Protein AF-A0A8X6M4N9-F1 (afdb_monomer)

Mean predicted aligned error: 11.43 Å

Secondary structure (DSSP, 8-state):
----HHHHHTTS------TTSS-TTHHHHHHHHH-S-HHHHHHHHHHHHHHHHHHH-TTS---SSPPHHHHHHHHHHHHHHHHHHHHHHHTT-

Sequence (93 aa):
MITSDRDYLKELKPPADVLLTSCKFVLIDDLLKCSNNYTKLLHILSYIFRFIKNCRNPSVKGSGQLHYSEVNEAELWLIKNLQTSALRKKSML

Structure (mmCIF, N/CA/C/O backbone):
data_AF-A0A8X6M4N9-F1
#
_entry.id   AF-A0A8X6M4N9-F1
#
loop_
_atom_site.group_PDB
_atom_site.id
_atom_site.type_symbol
_atom_site.label_atom_id
_atom_site.label_alt_id
_atom_site.label_comp_id
_atom_site.label_asym_id
_atom_site.label_entity_id
_atom_site.label_seq_id
_atom_site.pdbx_PDB_ins_code
_atom_site.Cartn_x
_atom_site.Cartn_y
_atom_site.Cartn_z
_atom_site.occupancy
_atom_site.B_iso_or_equiv
_atom_site.auth_seq_id
_atom_site.auth_comp_id
_atom_site.auth_asym_id
_atom_site.auth_atom_id
_atom_site.pdbx_PDB_model_num
ATOM 1 N N . MET A 1 1 ? 4.810 -12.610 -46.030 1.00 47.59 1 MET A N 1
ATOM 2 C CA . MET A 1 1 ? 4.111 -11.450 -45.440 1.00 47.59 1 MET A CA 1
ATOM 3 C C . MET A 1 1 ? 4.603 -11.306 -44.015 1.00 47.59 1 MET A C 1
ATOM 5 O O . MET A 1 1 ? 4.281 -12.154 -43.199 1.00 47.59 1 MET A O 1
ATOM 9 N N . ILE A 1 2 ? 5.459 -10.321 -43.748 1.00 54.66 2 ILE A N 1
ATOM 10 C CA . ILE A 1 2 ? 5.874 -9.987 -42.381 1.00 54.66 2 ILE A CA 1
ATOM 11 C C . ILE A 1 2 ? 4.878 -8.926 -41.930 1.00 54.66 2 ILE A C 1
ATOM 13 O O . ILE A 1 2 ? 4.900 -7.810 -42.448 1.00 54.66 2 ILE A O 1
ATOM 17 N N . THR A 1 3 ? 3.939 -9.297 -41.066 1.00 58.72 3 THR A N 1
ATOM 18 C CA . THR A 1 3 ? 3.094 -8.325 -40.372 1.00 58.72 3 THR A CA 1
ATOM 19 C C . THR A 1 3 ? 4.028 -7.436 -39.557 1.00 58.72 3 THR A C 1
ATOM 21 O O . THR A 1 3 ? 4.787 -7.914 -38.719 1.00 58.72 3 THR A O 1
ATOM 24 N N . SER A 1 4 ? 4.079 -6.147 -39.898 1.00 73.88 4 SER A N 1
ATOM 25 C CA . SER A 1 4 ? 4.939 -5.190 -39.204 1.00 73.88 4 SER A CA 1
ATOM 26 C C . SER A 1 4 ? 4.436 -5.048 -37.771 1.00 73.88 4 SER A C 1
ATOM 28 O O . SER A 1 4 ? 3.234 -4.895 -37.571 1.00 73.88 4 SER A O 1
ATOM 30 N N . ASP A 1 5 ? 5.338 -5.013 -36.786 1.00 74.81 5 ASP A N 1
ATOM 31 C CA . ASP A 1 5 ? 5.012 -4.777 -35.365 1.00 74.81 5 ASP A CA 1
ATOM 32 C C . ASP A 1 5 ? 4.056 -3.586 -35.143 1.00 74.81 5 ASP A C 1
ATOM 34 O O . ASP A 1 5 ? 3.285 -3.550 -34.186 1.00 74.81 5 ASP A O 1
ATOM 38 N N . ARG A 1 6 ? 4.045 -2.626 -36.079 1.00 75.19 6 ARG A N 1
ATOM 39 C CA . ARG A 1 6 ? 3.116 -1.490 -36.108 1.00 75.19 6 ARG A CA 1
ATOM 40 C C . ARG A 1 6 ? 1.640 -1.861 -36.161 1.00 75.19 6 ARG A C 1
ATOM 42 O O . ARG A 1 6 ? 0.833 -1.073 -35.674 1.00 75.19 6 ARG A O 1
ATOM 49 N N . ASP A 1 7 ? 1.275 -2.986 -36.759 1.00 80.06 7 ASP A N 1
ATOM 50 C CA . ASP A 1 7 ? -0.125 -3.397 -36.836 1.00 80.06 7 ASP A CA 1
ATOM 51 C C . ASP A 1 7 ? -0.610 -3.952 -35.490 1.00 80.06 7 ASP A C 1
ATOM 53 O O . ASP A 1 7 ? -1.708 -3.607 -35.061 1.00 80.06 7 ASP A O 1
ATOM 57 N N . TYR A 1 8 ? 0.256 -4.647 -34.745 1.00 74.62 8 TYR A N 1
ATOM 58 C CA . TYR A 1 8 ? -0.030 -5.126 -33.385 1.00 74.62 8 TYR A CA 1
ATOM 59 C C . TYR A 1 8 ? -0.149 -3.991 -32.361 1.00 74.62 8 TYR A C 1
ATOM 61 O O . TYR A 1 8 ? -0.951 -4.058 -31.431 1.00 74.62 8 TYR A O 1
ATOM 69 N N . LEU A 1 9 ? 0.609 -2.904 -32.536 1.00 75.19 9 LEU A N 1
ATOM 70 C CA . LEU A 1 9 ? 0.541 -1.743 -31.642 1.00 75.19 9 LEU A CA 1
ATOM 71 C C . LEU A 1 9 ? -0.808 -1.009 -31.703 1.00 75.19 9 LEU A C 1
ATOM 73 O O . LEU A 1 9 ? -1.170 -0.338 -30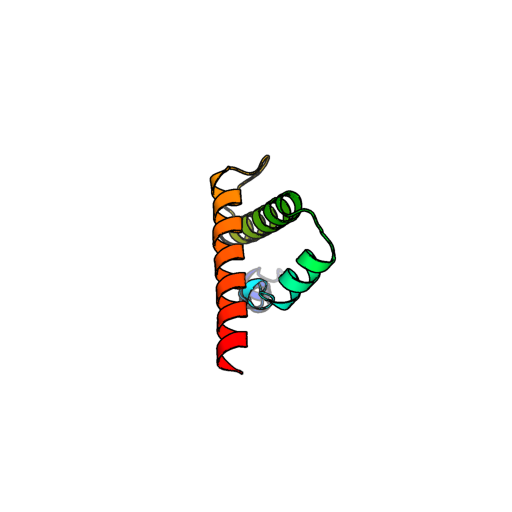.740 1.00 75.19 9 LEU A O 1
ATOM 77 N N . LYS A 1 10 ? -1.566 -1.150 -32.799 1.00 79.19 10 LYS A N 1
ATOM 78 C CA . LYS A 1 10 ? -2.914 -0.566 -32.933 1.00 79.19 10 LYS A CA 1
ATOM 79 C C . LYS A 1 10 ? -3.960 -1.317 -32.105 1.00 79.19 10 LYS A C 1
ATOM 81 O O . LYS A 1 10 ? -4.988 -0.741 -31.766 1.00 79.19 10 LYS A O 1
ATOM 86 N N . GLU A 1 11 ? -3.699 -2.582 -31.777 1.00 79.38 11 GLU A N 1
ATOM 87 C CA . GLU A 1 11 ? -4.560 -3.421 -30.932 1.00 79.38 11 GLU A CA 1
ATOM 88 C C . GLU A 1 11 ? -4.274 -3.237 -29.438 1.00 79.38 11 GLU A C 1
ATOM 90 O O . GLU A 1 11 ? -5.055 -3.674 -28.584 1.00 79.38 11 GLU A O 1
ATOM 95 N N . LEU A 1 12 ? -3.160 -2.579 -29.101 1.00 75.44 12 LEU A N 1
ATOM 96 C CA . LEU A 1 12 ? -2.804 -2.303 -27.724 1.00 75.44 12 LEU A CA 1
ATOM 97 C C . LEU A 1 12 ? -3.826 -1.324 -27.143 1.00 75.44 12 LEU A C 1
ATOM 99 O O . LEU A 1 12 ? -3.844 -0.136 -27.470 1.00 75.44 12 LEU A O 1
ATOM 103 N N . LYS A 1 13 ? -4.694 -1.833 -26.262 1.00 72.06 13 LYS A N 1
ATOM 104 C CA . LYS A 1 13 ? -5.589 -0.981 -25.476 1.00 72.06 13 LYS A CA 1
ATOM 105 C C . LYS A 1 13 ? -4.740 0.092 -24.788 1.00 72.06 13 LYS A C 1
ATOM 107 O O . LYS A 1 13 ? -3.672 -0.248 -24.266 1.00 72.06 13 LYS A O 1
ATOM 112 N N . PRO A 1 14 ? -5.193 1.361 -24.771 1.00 65.62 14 PRO A N 1
ATOM 113 C CA . PRO A 1 14 ? -4.486 2.400 -24.041 1.00 65.62 14 PRO A CA 1
ATOM 114 C C . PRO A 1 14 ? -4.253 1.899 -22.615 1.00 65.62 14 PRO A C 1
ATOM 116 O O . PRO A 1 14 ? -5.122 1.186 -22.098 1.00 65.62 14 PRO A O 1
ATOM 119 N N . PRO A 1 15 ? -3.096 2.207 -22.002 1.00 57.44 15 PRO A N 1
ATOM 120 C CA . PRO A 1 15 ? -2.818 1.805 -20.637 1.00 57.44 15 PRO A CA 1
ATOM 121 C C . PRO A 1 15 ? -3.952 2.346 -19.775 1.00 57.44 15 PRO A C 1
ATOM 123 O O . PRO A 1 15 ? -4.024 3.538 -19.489 1.00 57.44 15 PRO A O 1
ATOM 126 N N . ALA A 1 16 ? -4.895 1.470 -19.437 1.00 53.97 16 ALA A N 1
ATOM 127 C CA . ALA A 1 16 ? -5.914 1.792 -18.473 1.00 53.97 16 ALA A CA 1
ATOM 128 C C . ALA A 1 16 ? -5.130 2.074 -17.202 1.00 53.97 16 ALA A C 1
ATOM 130 O O . ALA A 1 16 ? -4.335 1.223 -16.786 1.00 53.97 16 ALA A O 1
ATOM 131 N N . ASP A 1 17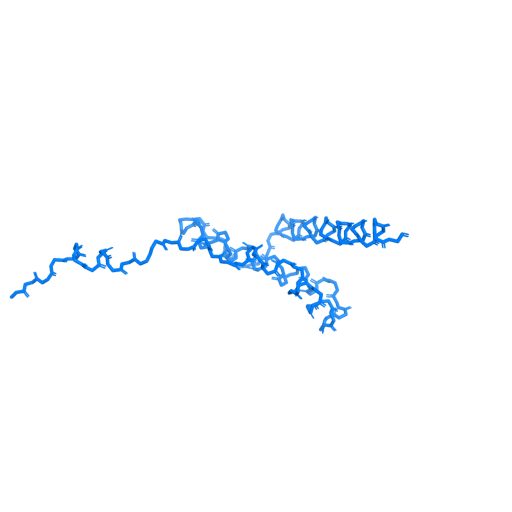 ? -5.298 3.269 -16.635 1.00 50.88 17 ASP A N 1
ATOM 132 C CA . ASP A 1 17 ? -4.803 3.554 -15.298 1.00 50.88 17 ASP A CA 1
ATOM 133 C C . ASP A 1 17 ? -5.212 2.369 -14.435 1.00 50.88 17 ASP A C 1
ATOM 135 O O . ASP A 1 17 ? -6.404 2.115 -14.253 1.00 50.88 17 ASP A O 1
ATOM 139 N N . VAL A 1 18 ? -4.222 1.568 -14.031 1.00 51.06 18 VAL A N 1
ATOM 140 C CA . VAL A 1 18 ? -4.449 0.307 -13.336 1.00 51.06 18 VAL A CA 1
ATOM 141 C C . VAL A 1 18 ? -5.378 0.628 -12.175 1.00 51.06 18 VAL A C 1
ATOM 143 O O . VAL A 1 18 ? -5.009 1.358 -11.252 1.00 51.06 18 VAL A O 1
ATOM 146 N N . LEU A 1 19 ? -6.610 0.124 -12.283 1.00 50.22 19 LEU A N 1
ATOM 147 C CA . LEU A 1 19 ? -7.795 0.465 -11.493 1.00 50.22 19 LEU A CA 1
ATOM 148 C C . LEU A 1 19 ? -7.687 -0.050 -10.044 1.00 50.22 19 LEU A C 1
ATOM 150 O O . LEU A 1 19 ? -8.664 -0.454 -9.429 1.00 50.22 19 LEU A O 1
ATOM 154 N N . LEU A 1 20 ? -6.492 -0.055 -9.460 1.00 50.81 20 LEU A N 1
ATOM 155 C CA . LEU A 1 20 ? -6.282 -0.305 -8.038 1.00 50.81 20 LEU A CA 1
ATOM 156 C C . LEU A 1 20 ? -6.695 0.911 -7.194 1.00 50.81 20 LEU A C 1
ATOM 158 O O . LEU A 1 20 ? -7.000 0.773 -6.013 1.00 50.81 20 LEU A O 1
ATOM 162 N N . THR A 1 21 ? -6.772 2.105 -7.791 1.00 47.00 21 THR A N 1
ATOM 163 C CA . THR A 1 21 ? -7.173 3.345 -7.107 1.00 47.00 21 THR A CA 1
ATOM 164 C C . THR A 1 21 ? -8.685 3.528 -6.948 1.00 47.00 21 THR A C 1
ATOM 166 O O . THR A 1 21 ? -9.075 4.375 -6.144 1.00 47.00 21 THR A O 1
ATOM 169 N N . SER A 1 22 ? -9.536 2.763 -7.640 1.00 48.31 22 SER A N 1
ATOM 170 C CA . SER A 1 22 ? -10.997 2.812 -7.430 1.00 48.31 22 SER A CA 1
ATOM 171 C C . SER A 1 22 ? -11.483 1.840 -6.349 1.00 48.31 22 SER A C 1
ATOM 173 O O . SER A 1 22 ? -12.544 2.054 -5.772 1.00 48.31 22 SER A O 1
ATOM 175 N N . CYS A 1 23 ? -10.682 0.838 -5.974 1.00 50.22 23 CYS A N 1
ATOM 176 C CA . CYS A 1 23 ? -11.018 -0.144 -4.931 1.00 50.22 23 CYS A CA 1
ATOM 177 C C . CYS A 1 23 ? -10.665 0.320 -3.503 1.00 50.22 23 CYS A C 1
ATOM 179 O O . CYS A 1 23 ? -10.407 -0.501 -2.627 1.00 50.22 23 CYS A O 1
ATOM 181 N N . LYS A 1 24 ? -10.614 1.634 -3.245 1.00 61.44 24 LYS A N 1
ATOM 182 C CA . LYS A 1 24 ? -9.971 2.178 -2.034 1.00 61.44 24 LYS A CA 1
ATOM 183 C C . LYS A 1 24 ? -10.656 1.831 -0.716 1.00 61.44 24 LYS A C 1
ATOM 185 O O . LYS A 1 24 ? -9.953 1.687 0.266 1.00 61.44 24 LYS A O 1
ATOM 190 N N . PHE A 1 25 ? -11.982 1.722 -0.661 1.00 59.09 25 PHE A N 1
ATOM 191 C CA . PHE A 1 25 ? -12.680 1.534 0.622 1.00 59.09 25 PHE A CA 1
ATOM 192 C C . PHE A 1 25 ? -13.080 0.084 0.882 1.00 59.09 25 PHE A C 1
ATOM 194 O O . PHE A 1 25 ? -12.788 -0.434 1.953 1.00 59.09 25 PHE A O 1
ATOM 201 N N . VAL A 1 26 ? -13.670 -0.588 -0.112 1.00 65.19 26 VAL A N 1
ATOM 202 C CA . VAL A 1 26 ? -14.134 -1.981 0.029 1.00 65.19 26 VAL A CA 1
ATOM 203 C C . VAL A 1 26 ? -12.968 -2.911 0.372 1.00 65.19 26 VAL A C 1
ATOM 205 O O . VAL A 1 26 ? -13.050 -3.692 1.310 1.00 65.19 26 VAL A O 1
ATOM 208 N N . LEU A 1 27 ? -11.832 -2.741 -0.309 1.00 69.00 27 LEU A N 1
ATOM 209 C CA . LEU A 1 27 ? -10.656 -3.581 -0.102 1.00 69.00 27 LEU A CA 1
ATOM 210 C C . LEU A 1 27 ? -10.018 -3.373 1.285 1.00 69.00 27 LEU A C 1
ATOM 212 O O . LEU A 1 27 ? -9.526 -4.334 1.867 1.00 69.00 27 LEU A O 1
ATOM 216 N N . ILE A 1 28 ? -10.050 -2.154 1.844 1.00 68.38 28 ILE A N 1
ATOM 217 C CA . ILE A 1 28 ? -9.547 -1.898 3.207 1.00 68.38 28 ILE A CA 1
ATOM 218 C C . ILE A 1 28 ? -10.479 -2.509 4.248 1.00 68.38 28 ILE A C 1
ATOM 220 O O . ILE A 1 28 ? -9.994 -3.174 5.160 1.00 68.38 28 ILE A O 1
ATOM 224 N N . ASP A 1 29 ? -11.790 -2.281 4.133 1.00 72.88 29 ASP A N 1
ATOM 225 C CA . ASP A 1 29 ? -12.757 -2.803 5.102 1.00 72.88 29 ASP A CA 1
ATOM 226 C C . ASP A 1 29 ? -12.701 -4.336 5.143 1.00 72.88 29 ASP A C 1
ATOM 228 O O . ASP A 1 29 ? -12.761 -4.927 6.220 1.00 72.88 29 ASP A O 1
ATOM 232 N N . ASP A 1 30 ? -12.514 -4.984 3.994 1.00 75.94 30 ASP A N 1
ATOM 233 C CA . ASP A 1 30 ? -12.382 -6.438 3.918 1.00 75.94 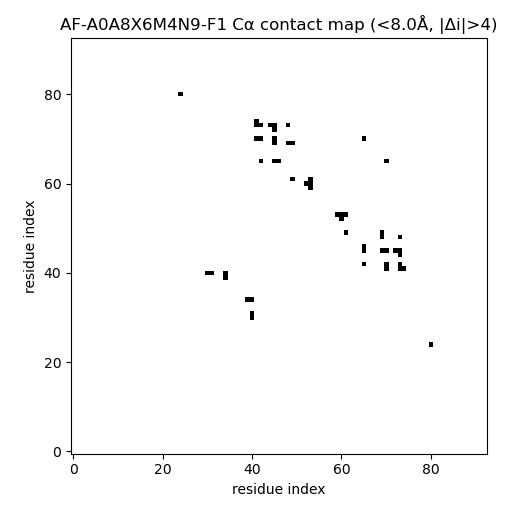30 ASP A CA 1
ATOM 234 C C . ASP A 1 30 ? -11.025 -6.930 4.445 1.00 75.94 30 ASP A C 1
ATOM 236 O O . ASP A 1 30 ? -10.980 -7.892 5.212 1.00 75.94 30 ASP A O 1
ATOM 240 N N . LEU A 1 31 ? -9.921 -6.231 4.156 1.00 71.44 31 LEU A N 1
ATOM 241 C CA . LEU A 1 31 ? -8.614 -6.552 4.743 1.00 71.44 31 LEU A CA 1
ATOM 242 C C . LEU A 1 31 ? -8.592 -6.393 6.274 1.00 71.44 31 LEU A C 1
ATOM 244 O O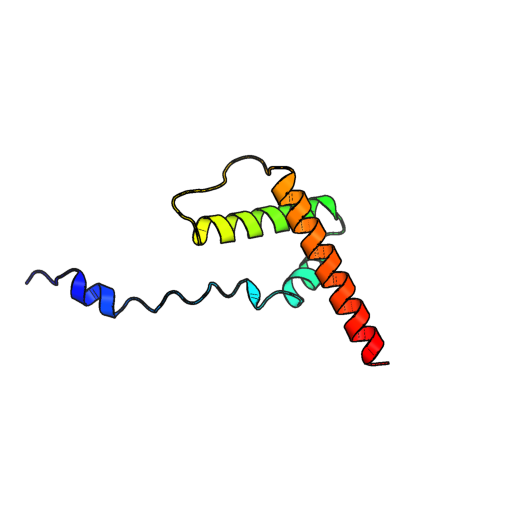 . LEU A 1 31 ? -8.001 -7.227 6.964 1.00 71.44 31 LEU A O 1
ATOM 248 N N . LEU A 1 32 ? -9.235 -5.349 6.808 1.00 70.75 32 LEU A N 1
ATOM 249 C CA . LEU A 1 32 ? -9.365 -5.112 8.250 1.00 70.75 32 LEU A CA 1
ATOM 250 C C . LEU A 1 32 ? -10.213 -6.192 8.929 1.00 70.75 32 LEU A C 1
ATOM 252 O O . LEU A 1 32 ? -9.889 -6.609 10.038 1.00 70.75 32 LEU A O 1
ATOM 256 N N . LYS A 1 33 ? -11.265 -6.685 8.263 1.00 72.88 33 LYS A N 1
ATOM 257 C CA . LYS A 1 33 ? -12.070 -7.812 8.765 1.00 72.88 33 LYS A CA 1
ATOM 258 C C . LYS A 1 33 ? -11.287 -9.126 8.769 1.00 72.88 33 LYS A C 1
ATOM 260 O O . LYS A 1 33 ? -11.477 -9.938 9.669 1.00 72.88 33 LYS A O 1
ATOM 265 N N . CYS A 1 34 ? -10.424 -9.349 7.777 1.00 68.50 34 CYS A N 1
ATOM 266 C CA . CYS A 1 34 ? -9.649 -10.586 7.664 1.00 68.50 34 CYS A CA 1
ATOM 267 C C . CYS A 1 34 ? -8.422 -10.632 8.590 1.00 68.50 34 CYS A C 1
ATOM 269 O O . CYS A 1 34 ? -7.990 -11.722 8.966 1.00 68.50 34 CYS A O 1
ATOM 271 N N . SER A 1 35 ? -7.834 -9.484 8.947 1.00 66.50 35 SER A N 1
ATOM 272 C CA . SER A 1 35 ? -6.600 -9.419 9.738 1.00 66.50 35 SER A CA 1
ATOM 273 C C . SER A 1 35 ? -6.762 -8.551 10.982 1.00 66.50 35 SER A C 1
ATOM 275 O O . SER A 1 35 ? -6.750 -7.328 10.903 1.00 66.50 35 SER A O 1
ATOM 277 N N . ASN A 1 36 ? -6.746 -9.182 12.160 1.00 68.69 36 ASN A N 1
ATOM 278 C CA . ASN A 1 36 ? -6.633 -8.477 13.444 1.00 68.69 36 ASN A CA 1
ATOM 279 C C . ASN A 1 36 ? -5.192 -8.003 13.751 1.00 68.69 36 ASN A C 1
ATOM 281 O O . ASN A 1 36 ? -4.856 -7.669 14.883 1.00 68.69 36 ASN A O 1
ATOM 285 N N . ASN A 1 37 ? -4.288 -8.038 12.767 1.00 85.75 37 ASN A N 1
ATOM 286 C CA . ASN A 1 37 ? -2.901 -7.625 12.943 1.00 85.75 37 ASN A CA 1
ATOM 287 C C . ASN A 1 37 ? -2.594 -6.413 12.061 1.00 85.75 37 ASN A C 1
ATOM 289 O O . ASN A 1 37 ? -2.388 -6.536 10.850 1.00 85.75 37 ASN A O 1
ATOM 293 N N . TYR A 1 38 ? -2.534 -5.251 12.711 1.00 83.31 38 TYR A N 1
ATOM 294 C CA . TYR A 1 38 ? -2.227 -3.964 12.095 1.00 83.31 38 TYR A CA 1
ATOM 295 C C . TYR A 1 38 ? -0.873 -3.967 11.370 1.00 83.31 38 TYR A C 1
ATOM 297 O O . TYR A 1 38 ? -0.771 -3.529 10.229 1.00 83.31 38 TYR A O 1
ATOM 305 N N . THR A 1 39 ? 0.162 -4.548 11.978 1.00 88.00 39 THR A N 1
ATOM 306 C CA . THR A 1 39 ? 1.502 -4.622 11.381 1.00 88.00 39 THR A CA 1
ATOM 307 C C . THR A 1 39 ? 1.523 -5.474 10.110 1.00 88.00 39 THR A C 1
ATOM 309 O O . THR A 1 39 ? 2.183 -5.119 9.135 1.00 88.00 39 THR A O 1
ATOM 312 N N . LYS A 1 40 ? 0.794 -6.597 10.078 1.00 87.25 40 LYS A N 1
ATOM 313 C CA . LYS A 1 40 ? 0.663 -7.419 8.861 1.00 87.25 40 LYS A CA 1
ATOM 314 C C . LYS A 1 40 ? -0.081 -6.664 7.763 1.00 87.25 40 LYS A C 1
ATOM 316 O O . LYS A 1 40 ? 0.344 -6.708 6.612 1.00 87.25 40 LYS A O 1
ATOM 321 N N . LEU A 1 41 ? -1.148 -5.953 8.127 1.00 86.12 41 LEU A N 1
ATOM 322 C CA . LEU A 1 41 ? -1.909 -5.123 7.198 1.00 86.12 41 LEU A CA 1
ATOM 323 C C . LEU A 1 41 ? -1.023 -4.051 6.557 1.00 86.12 41 LEU A C 1
ATOM 325 O O . LEU A 1 41 ? -1.028 -3.921 5.335 1.00 86.12 41 LEU A O 1
ATOM 329 N N . LEU A 1 42 ? -0.234 -3.334 7.363 1.00 89.38 42 LEU A N 1
ATOM 330 C CA . LEU A 1 42 ? 0.696 -2.320 6.867 1.00 89.38 42 LEU A CA 1
ATOM 331 C C . LEU A 1 42 ? 1.678 -2.904 5.856 1.00 89.38 42 LEU A C 1
ATOM 333 O O . LEU A 1 42 ? 1.803 -2.367 4.761 1.00 89.38 42 LEU A O 1
ATOM 337 N N . HIS A 1 43 ? 2.309 -4.038 6.171 1.00 92.00 43 HIS A N 1
ATOM 338 C CA . HIS A 1 43 ? 3.235 -4.678 5.237 1.00 92.00 43 HIS A CA 1
ATOM 339 C C . HIS A 1 43 ? 2.557 -5.082 3.920 1.00 92.00 43 HIS A C 1
ATOM 341 O O . HIS A 1 43 ? 3.123 -4.842 2.854 1.00 92.00 43 HIS A O 1
ATOM 347 N N . ILE A 1 44 ? 1.344 -5.649 3.966 1.00 89.31 44 ILE A N 1
ATOM 348 C CA . ILE A 1 44 ? 0.574 -5.984 2.755 1.00 89.31 44 ILE A CA 1
ATOM 349 C C . ILE A 1 44 ? 0.334 -4.723 1.916 1.00 89.31 44 ILE A C 1
ATOM 351 O O . ILE A 1 44 ? 0.612 -4.716 0.716 1.00 89.31 44 ILE A O 1
ATOM 355 N N . LEU A 1 45 ? -0.130 -3.643 2.548 1.00 88.00 45 LEU A N 1
ATOM 356 C CA . LEU A 1 45 ? -0.408 -2.376 1.876 1.00 88.00 45 LEU A CA 1
ATOM 357 C C . LEU A 1 45 ? 0.856 -1.776 1.241 1.00 88.00 45 LEU A C 1
ATOM 359 O O . LEU A 1 45 ? 0.826 -1.345 0.088 1.00 88.00 45 LEU A O 1
ATOM 363 N N . SER A 1 46 ? 1.983 -1.807 1.954 1.00 92.62 46 SER A N 1
ATOM 364 C CA . SER A 1 46 ? 3.275 -1.335 1.454 1.00 92.62 46 SER A CA 1
ATOM 365 C C . SER A 1 46 ? 3.745 -2.124 0.234 1.00 92.62 46 SER A C 1
ATOM 367 O O . SER A 1 46 ? 4.201 -1.526 -0.743 1.00 92.62 46 SER A O 1
ATOM 369 N N . TYR A 1 47 ? 3.592 -3.453 0.234 1.00 92.88 47 TYR A N 1
ATOM 370 C CA . TYR A 1 47 ? 3.919 -4.269 -0.938 1.00 92.88 47 TYR A CA 1
ATOM 371 C C . TYR A 1 47 ? 3.009 -3.964 -2.132 1.00 92.88 47 TYR A C 1
ATOM 373 O O . TYR A 1 47 ? 3.500 -3.908 -3.260 1.00 92.88 47 TYR A O 1
ATOM 381 N N . ILE A 1 48 ? 1.719 -3.695 -1.904 1.00 89.25 48 ILE A N 1
ATOM 382 C CA . ILE A 1 48 ? 0.795 -3.255 -2.960 1.00 89.25 48 ILE A CA 1
ATOM 383 C C . ILE A 1 48 ? 1.238 -1.902 -3.535 1.00 89.25 48 ILE A C 1
ATOM 385 O O . ILE A 1 48 ? 1.296 -1.736 -4.754 1.00 89.25 48 ILE A O 1
ATOM 389 N N . PHE A 1 49 ? 1.602 -0.936 -2.688 1.00 89.31 49 PHE A N 1
ATOM 390 C CA . PHE A 1 49 ? 2.080 0.373 -3.145 1.00 89.31 49 PHE A CA 1
ATOM 391 C C . PHE A 1 49 ? 3.371 0.262 -3.945 1.00 89.31 49 PHE A C 1
ATOM 393 O O . PHE A 1 49 ? 3.472 0.849 -5.025 1.00 89.31 49 PHE A O 1
ATOM 400 N N . ARG A 1 50 ? 4.331 -0.536 -3.470 1.00 92.69 50 ARG A N 1
ATOM 401 C CA . ARG A 1 50 ? 5.557 -0.832 -4.213 1.00 92.69 50 ARG A CA 1
ATOM 402 C C . ARG A 1 50 ? 5.250 -1.495 -5.551 1.00 92.69 50 ARG A C 1
ATOM 404 O O . ARG A 1 50 ? 5.827 -1.098 -6.557 1.00 92.69 50 ARG A O 1
ATOM 411 N N . PHE A 1 51 ? 4.331 -2.460 -5.589 1.00 89.69 51 PHE A N 1
ATOM 412 C CA . PHE A 1 51 ? 3.917 -3.107 -6.833 1.00 89.69 51 PHE A CA 1
ATOM 413 C C . PHE A 1 51 ? 3.396 -2.079 -7.843 1.00 89.69 51 PHE A C 1
ATOM 415 O O . PHE A 1 51 ? 3.900 -2.012 -8.961 1.00 89.69 51 PHE A O 1
ATOM 422 N N . ILE A 1 52 ? 2.481 -1.199 -7.425 1.00 86.88 52 ILE A N 1
ATOM 423 C CA . ILE A 1 52 ? 1.955 -0.123 -8.278 1.00 86.88 52 ILE A CA 1
ATOM 424 C C . ILE A 1 52 ? 3.082 0.808 -8.749 1.00 86.88 52 ILE A C 1
ATOM 426 O O . ILE A 1 52 ? 3.149 1.144 -9.932 1.00 86.88 52 ILE A O 1
ATOM 430 N N . LYS A 1 53 ? 3.987 1.219 -7.852 1.00 87.31 53 LYS A N 1
ATOM 431 C CA . LYS A 1 53 ? 5.134 2.076 -8.196 1.00 87.31 53 LYS A CA 1
ATOM 432 C C . LYS A 1 53 ? 6.061 1.410 -9.206 1.00 87.31 53 LYS A C 1
ATOM 434 O O . LYS A 1 53 ? 6.460 2.064 -10.163 1.00 87.31 53 LYS A O 1
ATOM 439 N N . ASN A 1 54 ? 6.338 0.122 -9.036 1.00 90.00 54 ASN A N 1
ATOM 440 C CA . ASN A 1 54 ? 7.152 -0.671 -9.953 1.00 90.00 54 ASN A CA 1
ATOM 441 C C . ASN A 1 54 ? 6.481 -0.823 -11.324 1.00 90.00 54 ASN A C 1
ATOM 443 O O . ASN A 1 54 ? 7.170 -0.775 -12.341 1.00 90.00 54 ASN A O 1
ATOM 447 N N . CYS A 1 55 ? 5.154 -0.987 -11.367 1.00 84.44 55 CYS A N 1
ATOM 448 C CA . CYS A 1 55 ? 4.396 -1.005 -12.620 1.00 84.44 55 CYS A CA 1
ATOM 449 C C . CYS A 1 55 ? 4.479 0.341 -13.353 1.00 84.44 55 CYS A C 1
ATOM 451 O O . CYS A 1 55 ? 4.581 0.359 -14.576 1.00 84.44 55 CYS A O 1
ATOM 453 N N . ARG A 1 56 ? 4.451 1.461 -12.619 1.00 84.38 56 ARG A N 1
ATOM 454 C CA . ARG A 1 56 ? 4.512 2.818 -13.193 1.00 84.38 56 ARG A CA 1
ATOM 455 C C . ARG A 1 56 ? 5.928 3.246 -13.583 1.00 84.38 56 ARG A C 1
ATOM 457 O O . ARG A 1 56 ? 6.081 3.988 -14.544 1.00 84.38 56 ARG A O 1
ATOM 464 N N . ASN A 1 57 ? 6.944 2.779 -12.857 1.00 85.06 57 ASN A N 1
ATOM 465 C CA . ASN A 1 57 ? 8.350 3.140 -13.048 1.00 85.06 57 ASN A CA 1
ATOM 466 C C . ASN A 1 57 ? 9.207 1.8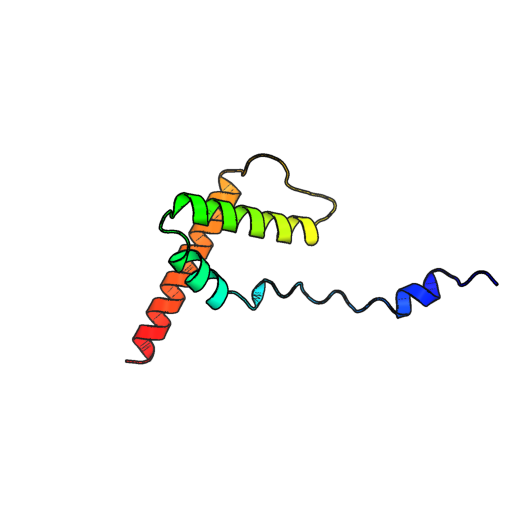78 -13.259 1.00 85.06 57 ASN A C 1
ATOM 468 O O . ASN A 1 57 ? 9.979 1.493 -12.377 1.00 85.06 57 ASN A O 1
ATOM 472 N N . PRO A 1 58 ? 9.097 1.207 -14.418 1.00 79.81 58 PRO A N 1
ATOM 473 C CA . PRO A 1 58 ? 9.764 -0.073 -14.652 1.00 79.81 58 PRO A CA 1
ATOM 474 C C . PRO A 1 58 ? 11.300 0.002 -14.624 1.00 79.81 58 PRO A C 1
ATOM 476 O O . PRO A 1 58 ? 11.940 -1.033 -14.445 1.00 79.81 58 PRO A O 1
ATOM 479 N N . SER A 1 59 ? 11.887 1.194 -14.768 1.00 82.31 59 SER A N 1
ATOM 480 C CA . SER A 1 59 ? 13.331 1.446 -14.664 1.00 82.31 59 SER A CA 1
ATOM 481 C C . SER A 1 59 ? 13.848 1.553 -13.225 1.00 82.31 59 SER A C 1
ATOM 483 O O . SER A 1 59 ? 15.042 1.379 -13.002 1.00 82.31 59 SER A O 1
ATOM 485 N N . VAL A 1 60 ? 12.977 1.811 -12.242 1.00 77.38 60 VAL A N 1
ATOM 486 C CA . VAL A 1 60 ? 13.343 1.986 -10.827 1.00 77.38 60 VAL A CA 1
ATOM 487 C C . VAL A 1 60 ? 12.449 1.082 -9.984 1.00 77.38 60 VAL A C 1
ATOM 489 O O . VAL A 1 60 ? 11.464 1.515 -9.387 1.00 77.38 60 VAL A O 1
ATOM 492 N N . LYS A 1 61 ? 12.770 -0.216 -9.981 1.00 83.94 61 LYS A N 1
ATOM 493 C CA . LYS A 1 61 ? 12.004 -1.222 -9.238 1.00 83.94 61 LYS A CA 1
ATOM 494 C C . LYS A 1 61 ? 12.538 -1.372 -7.819 1.00 83.94 61 LYS A C 1
ATOM 496 O O . LYS A 1 61 ? 13.683 -1.772 -7.620 1.00 83.94 61 LYS A O 1
ATOM 501 N N . GLY A 1 62 ? 11.675 -1.142 -6.835 1.00 86.00 62 GLY A N 1
ATOM 502 C CA . GLY A 1 62 ? 11.927 -1.576 -5.464 1.00 86.00 62 GLY A CA 1
ATOM 503 C C . GLY A 1 62 ? 11.834 -3.101 -5.371 1.00 86.00 62 GLY A C 1
ATOM 504 O O . GLY A 1 62 ? 10.885 -3.697 -5.888 1.00 86.00 62 GLY A O 1
ATOM 505 N N . SER A 1 63 ? 12.798 -3.742 -4.714 1.00 88.31 63 SER A N 1
ATOM 506 C CA . SER A 1 63 ? 12.806 -5.189 -4.457 1.00 88.31 63 SER A CA 1
ATOM 507 C C . SER A 1 63 ? 13.355 -5.491 -3.059 1.00 88.31 63 SER A C 1
ATOM 509 O O . SER A 1 63 ? 13.890 -4.605 -2.397 1.00 88.31 63 SER A O 1
ATOM 511 N N . GLY A 1 64 ? 13.181 -6.727 -2.585 1.00 92.12 64 GLY A N 1
ATOM 512 C CA . GLY A 1 64 ? 13.646 -7.145 -1.260 1.00 92.12 64 GLY A CA 1
ATOM 513 C C . GLY A 1 64 ? 12.763 -6.655 -0.107 1.00 92.12 64 GLY A C 1
ATOM 514 O O . GLY A 1 64 ? 11.544 -6.498 -0.252 1.00 92.12 64 GLY A O 1
ATOM 515 N N . GLN A 1 65 ? 13.375 -6.452 1.062 1.00 94.69 65 GLN A N 1
ATOM 516 C CA . GLN A 1 65 ? 12.678 -5.995 2.268 1.00 94.69 65 GLN A CA 1
ATOM 517 C C . GLN A 1 65 ? 12.053 -4.606 2.067 1.00 94.69 65 GLN A C 1
ATOM 519 O O . GLN A 1 65 ? 12.498 -3.810 1.238 1.00 94.69 65 GLN A O 1
ATOM 524 N N . LEU A 1 66 ? 10.963 -4.335 2.784 1.00 95.75 66 LEU A N 1
ATOM 525 C CA . LEU A 1 66 ? 10.325 -3.020 2.781 1.00 95.75 66 LEU A CA 1
ATOM 526 C C . LEU A 1 66 ? 11.234 -1.993 3.450 1.00 95.75 66 LEU A C 1
ATOM 528 O O . LEU A 1 66 ? 11.763 -2.245 4.531 1.00 95.75 66 LEU A O 1
ATOM 532 N N . HIS A 1 67 ? 11.401 -0.835 2.816 1.00 95.00 67 HIS A N 1
ATOM 533 C CA . HIS A 1 67 ? 12.052 0.285 3.470 1.00 95.00 67 HIS A CA 1
ATOM 534 C C . HIS A 1 67 ? 11.068 0.945 4.441 1.00 95.00 67 HIS A C 1
ATOM 536 O O . HIS A 1 67 ? 9.861 0.983 4.188 1.00 95.00 67 HIS A O 1
ATOM 542 N N . TYR A 1 68 ? 11.580 1.525 5.529 1.00 95.62 68 TYR A N 1
ATOM 543 C CA . TYR A 1 68 ? 10.753 2.220 6.520 1.00 95.62 68 TYR A CA 1
ATOM 544 C C . TYR A 1 68 ? 9.832 3.268 5.876 1.00 95.62 68 TYR A C 1
ATOM 546 O O . TYR A 1 68 ? 8.663 3.372 6.234 1.00 95.62 68 TYR A O 1
ATOM 554 N N . SER A 1 69 ? 10.323 3.991 4.865 1.00 95.62 69 SER A N 1
ATOM 555 C CA . SER A 1 69 ? 9.532 5.002 4.153 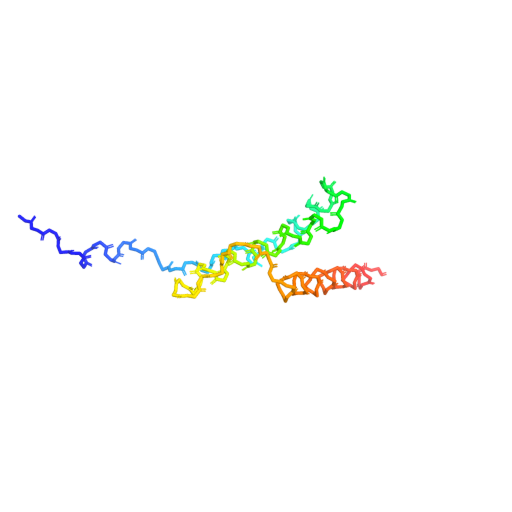1.00 95.62 69 SER A CA 1
ATOM 556 C C . SER A 1 69 ? 8.280 4.436 3.479 1.00 95.62 69 SER A C 1
ATOM 558 O O . SER A 1 69 ? 7.270 5.126 3.408 1.00 95.62 69 SER A O 1
ATOM 560 N N . GLU A 1 70 ? 8.324 3.193 2.995 1.00 95.25 70 GLU A N 1
ATOM 561 C CA . GLU A 1 70 ? 7.182 2.542 2.340 1.00 95.25 70 GLU A CA 1
ATOM 562 C C . GLU A 1 70 ? 6.155 2.038 3.353 1.00 95.25 70 GLU A C 1
ATOM 564 O O . GLU A 1 70 ? 4.956 2.019 3.073 1.00 95.25 70 GLU A O 1
ATOM 569 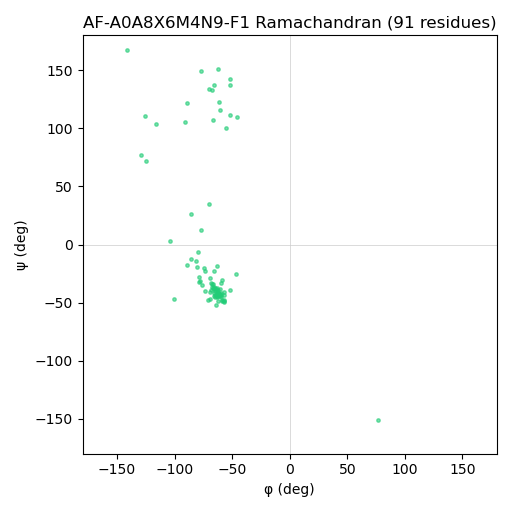N N . VAL A 1 71 ? 6.617 1.647 4.542 1.00 96.12 71 VAL A N 1
ATOM 570 C CA . VAL A 1 71 ? 5.740 1.311 5.671 1.00 96.12 71 VAL A CA 1
ATOM 571 C C . VAL A 1 71 ? 5.057 2.570 6.198 1.00 96.12 71 VAL A C 1
ATOM 573 O O . VAL A 1 71 ? 3.836 2.597 6.332 1.00 96.12 71 VAL A O 1
ATOM 576 N N . ASN A 1 72 ? 5.819 3.645 6.391 1.00 95.94 72 ASN A N 1
ATOM 577 C CA . ASN A 1 72 ? 5.297 4.931 6.841 1.00 95.94 72 ASN A CA 1
ATOM 578 C C . ASN A 1 72 ? 4.291 5.538 5.844 1.00 95.94 72 ASN A C 1
ATOM 580 O O . ASN A 1 72 ? 3.265 6.085 6.237 1.00 95.94 72 ASN A O 1
ATOM 584 N N . GLU A 1 73 ? 4.537 5.412 4.539 1.00 94.19 73 GLU A N 1
ATOM 585 C CA . GLU A 1 73 ? 3.586 5.854 3.512 1.00 94.19 73 GLU A CA 1
ATOM 586 C C . GLU A 1 73 ? 2.264 5.075 3.567 1.00 94.19 73 GLU A C 1
ATOM 588 O O . GLU A 1 73 ? 1.192 5.677 3.471 1.00 94.19 73 GLU A O 1
ATOM 593 N N . ALA A 1 74 ? 2.328 3.753 3.749 1.00 90.94 74 ALA A N 1
ATOM 594 C CA . ALA A 1 74 ? 1.143 2.917 3.932 1.00 90.94 74 ALA A CA 1
ATOM 595 C C . ALA A 1 74 ? 0.345 3.314 5.180 1.00 90.94 74 ALA A C 1
ATOM 597 O O . ALA A 1 74 ? -0.882 3.418 5.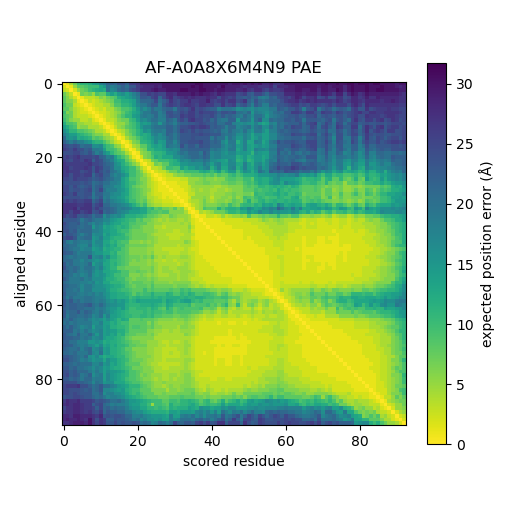118 1.00 90.94 74 ALA A O 1
ATOM 598 N N . GLU A 1 75 ? 1.034 3.588 6.284 1.00 92.38 75 GLU A N 1
ATOM 599 C CA . GLU A 1 75 ? 0.424 4.019 7.540 1.00 92.38 75 GLU A CA 1
ATOM 600 C C . GLU A 1 75 ? -0.281 5.369 7.412 1.00 92.38 75 GLU A C 1
ATOM 602 O O . GLU A 1 75 ? -1.478 5.475 7.698 1.00 92.38 75 GLU A O 1
ATOM 607 N N . LEU A 1 76 ? 0.418 6.386 6.901 1.00 93.44 76 LEU A N 1
ATOM 608 C CA . LEU A 1 76 ? -0.161 7.711 6.673 1.00 93.44 76 LEU A CA 1
ATOM 609 C C . LEU A 1 76 ? -1.384 7.637 5.759 1.00 93.44 76 LEU A C 1
ATOM 611 O O . LEU A 1 76 ? -2.399 8.302 5.996 1.00 93.44 76 LEU A O 1
ATOM 615 N N . TRP A 1 77 ? -1.308 6.810 4.718 1.00 89.06 77 TRP A N 1
ATOM 616 C CA . TRP A 1 77 ? -2.426 6.603 3.816 1.00 89.06 77 TRP A CA 1
ATOM 617 C C . TRP A 1 77 ? -3.616 5.939 4.517 1.00 89.06 77 TRP A C 1
ATOM 619 O O . TRP A 1 77 ? -4.751 6.397 4.350 1.00 89.06 77 TRP A O 1
ATOM 629 N N . LEU A 1 78 ? -3.385 4.894 5.314 1.00 86.19 78 LEU A N 1
ATOM 630 C CA . LEU A 1 78 ? -4.437 4.171 6.028 1.00 86.19 78 LEU A CA 1
ATOM 631 C C . LEU A 1 78 ? -5.153 5.081 7.033 1.00 86.19 78 LEU A C 1
ATOM 633 O O . LEU A 1 78 ? -6.381 5.175 7.003 1.00 86.19 78 LEU A O 1
ATOM 637 N N . ILE A 1 79 ? -4.394 5.816 7.852 1.00 87.06 79 ILE A N 1
ATOM 638 C CA . ILE A 1 79 ? -4.931 6.785 8.821 1.00 87.06 79 ILE A CA 1
ATOM 639 C C . ILE A 1 79 ? -5.794 7.826 8.106 1.00 87.06 79 ILE A C 1
ATOM 641 O O . ILE A 1 79 ? -6.938 8.060 8.502 1.00 87.06 79 ILE A O 1
ATOM 645 N N . LYS A 1 80 ? -5.293 8.403 7.006 1.00 86.69 80 LYS A N 1
ATOM 646 C CA . LYS A 1 80 ? -6.035 9.400 6.224 1.00 86.69 80 LYS A CA 1
ATOM 647 C C . LYS A 1 80 ? -7.356 8.843 5.686 1.00 86.69 80 LYS A C 1
ATOM 649 O O . LYS A 1 80 ? -8.376 9.535 5.733 1.00 86.69 80 LYS A O 1
ATOM 654 N N . ASN A 1 81 ? -7.368 7.606 5.186 1.00 81.12 81 ASN A N 1
ATOM 655 C CA . ASN A 1 81 ? -8.589 6.981 4.665 1.00 81.12 81 ASN A CA 1
ATOM 656 C C . ASN A 1 81 ? -9.598 6.663 5.775 1.00 81.12 81 ASN A C 1
ATOM 658 O O . ASN A 1 81 ? -10.789 6.920 5.591 1.00 81.12 81 ASN A O 1
ATOM 662 N N . LEU A 1 82 ? -9.136 6.175 6.929 1.00 80.12 82 LEU A N 1
ATOM 663 C CA . LEU A 1 82 ? -9.987 5.911 8.093 1.00 80.12 82 LEU A CA 1
ATOM 664 C C . LEU A 1 82 ? -10.596 7.198 8.663 1.00 80.12 82 LEU A C 1
ATOM 666 O O . LEU A 1 82 ? -11.791 7.250 8.943 1.00 80.12 82 LEU A O 1
ATOM 670 N N . GLN A 1 83 ? -9.808 8.268 8.773 1.00 83.69 83 GLN A N 1
ATOM 671 C CA . GLN A 1 83 ? -10.314 9.575 9.202 1.00 83.69 83 GLN A CA 1
ATOM 672 C C . GLN A 1 83 ? -11.350 10.121 8.216 1.00 83.69 83 GLN A C 1
ATOM 674 O O . GLN A 1 83 ? -12.420 10.569 8.623 1.00 83.69 83 GLN A O 1
ATOM 679 N N . THR A 1 84 ? -11.075 10.029 6.913 1.00 82.62 84 THR A N 1
ATOM 680 C CA . THR A 1 84 ? -12.010 10.481 5.871 1.00 82.62 84 THR A CA 1
ATOM 681 C C . THR A 1 84 ? -13.317 9.684 5.911 1.00 82.62 84 THR A C 1
ATOM 683 O O . THR A 1 84 ? -14.399 10.260 5.783 1.00 82.62 84 THR A O 1
ATOM 686 N N . SER A 1 85 ? -13.247 8.363 6.113 1.00 76.00 85 SER A N 1
ATOM 687 C CA . SER A 1 85 ? -14.442 7.519 6.195 1.00 76.00 85 SER A CA 1
ATOM 688 C C . SER A 1 85 ? -15.265 7.808 7.453 1.00 76.00 85 SER A C 1
ATOM 690 O O . SER A 1 85 ? -16.493 7.876 7.365 1.00 76.00 85 SER A O 1
ATOM 692 N N . ALA A 1 86 ? -14.614 8.045 8.596 1.00 76.12 86 ALA A N 1
ATOM 693 C CA . ALA A 1 86 ? -15.272 8.413 9.846 1.00 76.12 86 ALA A CA 1
ATOM 694 C C . ALA A 1 86 ? -15.954 9.790 9.761 1.00 76.12 86 ALA A C 1
ATOM 696 O O . ALA A 1 86 ? -17.114 9.926 10.150 1.00 76.12 86 ALA A O 1
ATOM 697 N N . LEU A 1 87 ? -15.277 10.793 9.191 1.00 74.75 87 LEU A N 1
ATOM 698 C CA . LEU A 1 87 ? -15.844 12.132 8.989 1.00 74.75 87 LEU A CA 1
ATOM 699 C C . LEU A 1 87 ? -17.058 12.103 8.053 1.00 74.75 87 LEU A C 1
ATOM 701 O O . LEU A 1 87 ? -18.073 12.724 8.355 1.00 74.75 87 LEU A O 1
ATOM 705 N N . ARG A 1 88 ? 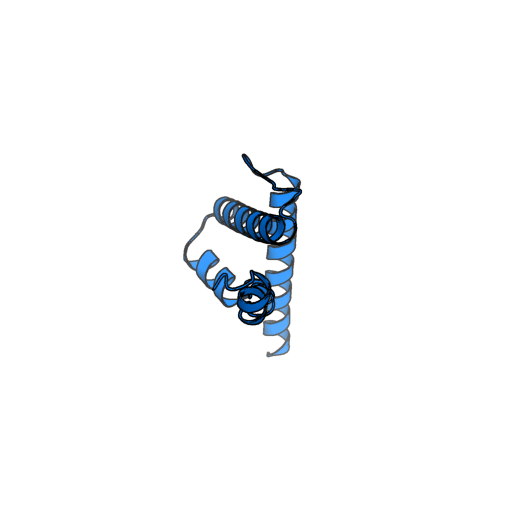-16.999 11.321 6.967 1.00 70.50 88 ARG A N 1
ATOM 706 C CA . ARG A 1 88 ? -18.133 11.144 6.044 1.00 70.50 88 ARG A CA 1
ATOM 707 C C . ARG A 1 88 ? -19.344 10.487 6.713 1.00 70.50 88 ARG A C 1
ATOM 709 O O . ARG A 1 88 ? -20.476 10.850 6.412 1.00 70.50 88 ARG A O 1
ATOM 716 N N . LYS A 1 89 ? -19.125 9.529 7.621 1.00 63.00 89 LYS A N 1
ATOM 717 C CA . LYS A 1 89 ? -20.213 8.929 8.415 1.00 63.00 89 LYS A CA 1
ATOM 718 C C . LYS A 1 89 ? -20.832 9.947 9.375 1.00 63.00 89 LYS A C 1
ATOM 720 O O . LYS A 1 89 ? -22.043 9.951 9.543 1.00 63.00 89 LYS A O 1
ATOM 725 N N . LYS A 1 90 ? -20.019 10.836 9.957 1.00 63.19 90 LYS A N 1
ATOM 726 C CA . LYS A 1 90 ? -20.486 11.887 10.872 1.00 63.19 90 LYS A CA 1
ATOM 727 C C . LYS A 1 90 ? -21.313 12.978 10.178 1.00 63.19 90 LYS A C 1
ATOM 729 O O . LYS A 1 90 ? -22.171 13.550 10.823 1.00 63.19 90 LYS A O 1
ATOM 734 N N . SER A 1 91 ? -21.087 13.252 8.891 1.00 60.59 91 SER A N 1
ATOM 735 C CA . SER A 1 91 ? -21.890 14.216 8.115 1.00 60.59 91 SER A CA 1
ATOM 736 C C . SER A 1 91 ? -23.241 13.677 7.620 1.00 60.59 91 SER A C 1
ATOM 738 O O . SER A 1 91 ? -23.991 14.419 7.000 1.00 60.59 91 SER A O 1
ATOM 740 N N . MET A 1 92 ? -23.516 12.383 7.814 1.00 55.38 92 MET A N 1
ATOM 741 C CA . MET A 1 92 ? -24.780 11.729 7.434 1.00 55.38 92 MET A CA 1
ATOM 742 C C . MET A 1 92 ? -25.700 11.455 8.640 1.00 55.38 92 MET A C 1
ATOM 744 O O . MET A 1 92 ? -26.748 10.837 8.464 1.00 55.38 92 MET A O 1
ATOM 748 N N . LEU A 1 93 ? -25.296 11.887 9.838 1.00 50.59 93 LEU A N 1
ATOM 749 C CA . LEU A 1 93 ? -26.068 11.862 11.085 1.00 50.59 93 LEU A CA 1
ATOM 750 C C . LEU A 1 93 ? -26.454 13.295 11.457 1.00 50.59 93 LEU A C 1
ATOM 752 O O . LEU A 1 93 ? -27.562 13.462 12.003 1.00 50.59 93 LEU A O 1
#

Solvent-accessible surface area (backbone atoms only — not comparable to full-atom values): 5718 Å² total; per-residue (Å²): 135,81,82,56,72,71,63,61,59,73,69,54,71,74,84,66,75,74,71,68,76,77,48,64,60,68,56,49,57,52,50,53,72,74,39,96,42,67,70,60,51,33,52,54,47,22,52,52,51,50,50,54,47,27,70,75,34,73,91,62,62,87,71,86,78,84,52,70,68,45,41,51,50,32,46,56,50,49,54,53,50,54,52,52,54,52,53,58,56,60,76,75,110

Foldseek 3Di:
DPPPVVVVVVVDDDPDLPCPVVCPPVVVVVLVVVDPDPQVSLQVQLVVVQVSVCVVCVPDHDDDDRDPVSSVVSVVSVVVVVVVVVVVVVVVD

pLDDT: mean 77.23, std 14.18, range [47.0, 96.12]

Organism: Trichonephila clavata (NCBI:txid2740835)

Radius of gyration: 18.53 Å; Cα contacts (8 Å, |Δi|>4): 27; chains: 1; bounding box: 40×26×59 Å